Protein AF-A0A2S1LFY9-F1 (afdb_monomer_lite)

Organism: NCBI:txid1355330

Radius of gyration: 22.25 Å; chains: 1; bounding box: 52×67×37 Å

Foldseek 3Di:
DDDDDDDDPPDPPVPDVPPVPPQDLVVLCVVLVPDPVLSVQVVVLVVVLVVQLVVLVVVVDDPVVSVVSNVVSVVVCLVVNCVSQPDPSSVSSVVSVVD

Secondary structure (DSSP, 8-state):
-----------S--TT--------HHHHHHHTT--HHHHHHHHHHHHHHHHHHHHHHHT---HHHHHHHHHHHHHHHHHHHHHHHHHHHHHHHHHHHH-

Sequence (99 aa):
MKKLLVIAALALCTTAMNAQEKKSLENGAKELNLPIEQVDQLKSMAAERTQKIQDVKKLKLESAEEKAKIQEINKEYWPKTQRILGPEKMKEWNAYWQK

Structure (mmCIF, N/CA/C/O backbone):
data_AF-A0A2S1LFY9-F1
#
_entry.id   AF-A0A2S1LFY9-F1
#
loop_
_atom_site.group_PDB
_atom_site.id
_atom_site.type_symbol
_atom_site.label_atom_id
_atom_site.label_alt_id
_atom_site.label_comp_id
_atom_site.label_asym_id
_atom_site.label_entity_id
_atom_site.label_seq_id
_atom_site.pdbx_PDB_ins_code
_atom_site.Cartn_x
_atom_site.Cartn_y
_atom_site.Cartn_z
_atom_site.occupancy
_atom_site.B_iso_or_equiv
_atom_site.auth_seq_id
_atom_site.auth_comp_id
_atom_site.auth_asym_id
_atom_site.auth_atom_id
_atom_site.pdbx_PDB_model_num
ATOM 1 N N . MET A 1 1 ? 31.285 56.057 22.061 1.00 47.84 1 MET A N 1
ATOM 2 C CA . MET A 1 1 ? 31.337 56.311 20.603 1.00 47.84 1 MET A CA 1
ATOM 3 C C . MET A 1 1 ? 32.303 55.341 19.941 1.00 47.84 1 MET A C 1
ATOM 5 O O . MET A 1 1 ? 33.495 55.467 20.188 1.00 47.84 1 MET A O 1
ATOM 9 N N . LYS A 1 2 ? 31.799 54.411 19.118 1.00 39.88 2 LYS A N 1
ATOM 10 C CA . LYS A 1 2 ? 32.349 54.011 17.804 1.00 39.88 2 LYS A CA 1
ATOM 11 C C . LYS A 1 2 ? 31.613 52.756 17.298 1.00 39.88 2 LYS A C 1
ATOM 13 O O . LYS A 1 2 ? 31.840 51.675 17.815 1.00 39.88 2 LYS A O 1
ATOM 18 N N . LYS A 1 3 ? 30.805 52.982 16.249 1.00 46.41 3 LYS A N 1
ATOM 19 C CA . LYS A 1 3 ? 30.532 52.092 15.098 1.00 46.41 3 LYS A CA 1
ATOM 20 C C . LYS A 1 3 ? 29.746 50.808 15.436 1.00 46.41 3 LYS A C 1
ATOM 22 O O . LYS A 1 3 ? 30.326 49.853 15.920 1.00 46.41 3 LYS A O 1
ATOM 27 N N . LEU A 1 4 ? 28.408 50.781 15.400 1.00 44.50 4 LEU A N 1
ATOM 28 C CA . LEU A 1 4 ? 27.499 50.831 14.234 1.00 44.50 4 LEU A CA 1
ATOM 29 C C . LEU A 1 4 ? 27.837 49.819 13.119 1.00 44.50 4 LEU A C 1
ATOM 31 O O . LEU A 1 4 ? 28.941 49.851 12.586 1.00 44.50 4 LEU A O 1
ATOM 35 N N . LEU A 1 5 ? 26.781 49.084 12.730 1.00 42.25 5 LEU A N 1
ATOM 36 C CA . LEU A 1 5 ? 26.559 48.276 11.515 1.00 42.25 5 LEU A CA 1
ATOM 37 C C . LEU A 1 5 ? 27.000 46.806 11.629 1.00 42.25 5 LEU A C 1
ATOM 39 O O . LEU A 1 5 ? 28.180 46.491 11.601 1.00 42.25 5 LEU A O 1
ATOM 43 N N . VAL A 1 6 ? 26.086 45.873 11.930 1.00 44.62 6 VAL A N 1
ATOM 44 C CA . VAL A 1 6 ? 25.068 45.316 11.006 1.00 44.62 6 VAL A CA 1
ATOM 45 C C . VAL A 1 6 ? 25.724 44.798 9.733 1.00 44.62 6 VAL A C 1
ATOM 47 O O . VAL A 1 6 ? 25.824 45.550 8.775 1.00 44.62 6 VAL A O 1
ATOM 50 N N . ILE A 1 7 ? 26.083 43.511 9.716 1.00 44.16 7 ILE A N 1
ATOM 51 C CA . ILE A 1 7 ? 25.727 42.598 8.623 1.00 44.16 7 ILE A CA 1
ATOM 52 C C . ILE A 1 7 ? 25.400 41.249 9.271 1.00 44.16 7 ILE A C 1
ATOM 54 O O . ILE A 1 7 ? 26.276 40.569 9.795 1.00 44.16 7 ILE A O 1
ATOM 58 N N . ALA A 1 8 ? 24.098 40.959 9.299 1.00 45.28 8 ALA A N 1
ATOM 59 C CA . ALA A 1 8 ? 23.476 39.647 9.153 1.00 45.28 8 ALA A CA 1
ATOM 60 C C . ALA A 1 8 ? 24.434 38.448 9.353 1.00 45.28 8 ALA A C 1
ATOM 62 O O . ALA A 1 8 ? 25.226 38.129 8.478 1.00 45.28 8 ALA A O 1
ATOM 63 N N . ALA A 1 9 ? 24.355 37.642 10.413 1.00 39.84 9 ALA A N 1
ATOM 64 C CA . ALA A 1 9 ? 23.138 36.948 10.846 1.00 39.84 9 ALA A CA 1
ATOM 65 C C . ALA A 1 9 ? 22.191 36.581 9.679 1.00 39.84 9 ALA A C 1
ATOM 67 O O . ALA A 1 9 ? 20.977 36.572 9.832 1.00 39.84 9 ALA A O 1
ATOM 68 N N . LEU A 1 10 ? 22.753 36.288 8.500 1.00 39.69 10 LEU A N 1
ATOM 69 C CA . LEU A 1 10 ? 22.193 35.321 7.566 1.00 39.69 10 LEU A CA 1
ATOM 70 C C . LEU A 1 10 ? 22.530 33.963 8.198 1.00 39.69 10 LEU A C 1
ATOM 72 O O . LEU A 1 10 ? 23.605 33.414 7.990 1.00 39.69 10 LEU A O 1
ATOM 76 N N . ALA A 1 11 ? 21.770 33.534 9.207 1.00 44.69 11 ALA A N 1
ATOM 77 C CA . ALA A 1 11 ? 20.632 32.656 8.951 1.00 44.69 11 ALA A CA 1
ATOM 78 C C . ALA A 1 11 ? 21.131 31.511 8.049 1.00 44.69 11 ALA A C 1
ATOM 80 O O . ALA A 1 11 ? 20.975 31.541 6.837 1.00 44.69 11 ALA A O 1
ATOM 81 N N . LEU A 1 12 ? 21.866 30.521 8.566 1.00 40.91 12 LEU A N 1
ATOM 82 C CA . LEU A 1 12 ? 21.297 29.493 9.448 1.00 40.91 12 LEU A CA 1
ATOM 83 C C . LEU A 1 12 ? 19.808 29.257 9.147 1.00 40.91 12 LEU A C 1
ATOM 85 O O . LEU A 1 12 ? 18.995 29.346 10.048 1.00 40.91 12 LEU A O 1
ATOM 89 N N . CYS A 1 13 ? 19.460 29.044 7.875 1.00 37.97 13 CYS A N 1
ATOM 90 C CA . CYS A 1 13 ? 18.156 28.545 7.428 1.00 37.97 13 CYS A CA 1
ATOM 91 C C . CYS A 1 13 ? 18.255 27.995 5.986 1.00 37.97 13 CYS A C 1
ATOM 93 O O . CYS A 1 13 ? 17.426 28.290 5.135 1.00 37.97 13 CYS A O 1
ATOM 95 N N . THR A 1 14 ? 19.251 27.157 5.679 1.00 41.50 14 THR A N 1
ATOM 96 C CA . THR A 1 14 ? 19.056 26.126 4.631 1.00 41.50 14 THR A CA 1
ATOM 97 C C . THR A 1 14 ? 18.251 24.936 5.166 1.00 41.50 14 THR A C 1
ATOM 99 O O . THR A 1 14 ? 17.989 23.968 4.457 1.00 41.50 14 THR A O 1
ATOM 102 N N . THR A 1 15 ? 17.794 25.003 6.416 1.00 48.84 15 THR A N 1
ATOM 103 C CA . THR A 1 15 ? 16.762 24.124 6.950 1.00 48.84 15 THR A CA 1
ATOM 104 C C . THR A 1 15 ? 15.401 24.588 6.446 1.00 48.84 15 THR A C 1
ATOM 106 O O . THR A 1 15 ? 14.817 25.505 7.015 1.00 48.84 15 THR A O 1
ATOM 109 N N . ALA A 1 16 ? 14.928 23.953 5.373 1.00 49.53 16 ALA A N 1
ATOM 110 C CA . ALA A 1 16 ? 13.538 23.510 5.187 1.00 49.53 16 ALA A CA 1
ATOM 111 C C . ALA A 1 16 ? 13.116 23.463 3.705 1.00 49.53 16 ALA A C 1
ATOM 113 O O . ALA A 1 16 ? 11.989 23.802 3.370 1.00 49.53 16 ALA A O 1
ATOM 114 N N . MET A 1 17 ? 13.928 22.874 2.821 1.00 40.31 17 MET A N 1
ATOM 115 C CA . MET A 1 17 ? 13.332 21.980 1.811 1.00 40.31 17 MET A CA 1
ATOM 116 C C . MET A 1 17 ? 13.078 20.609 2.451 1.00 40.31 17 MET A C 1
ATOM 118 O O . MET A 1 17 ? 13.438 19.571 1.923 1.00 40.31 17 MET A O 1
ATOM 122 N N . ASN A 1 18 ? 12.486 20.612 3.644 1.00 49.69 18 ASN A N 1
ATOM 123 C CA . ASN A 1 18 ? 11.798 19.459 4.194 1.00 49.69 18 ASN A CA 1
ATOM 124 C C . ASN A 1 18 ? 10.308 19.797 4.113 1.00 49.69 18 ASN A C 1
ATOM 126 O O . ASN A 1 18 ? 9.573 19.793 5.097 1.00 49.69 18 ASN A O 1
ATOM 130 N N . ALA A 1 19 ? 9.861 20.148 2.902 1.00 47.53 19 ALA A N 1
ATOM 131 C CA . ALA A 1 19 ? 8.530 19.750 2.499 1.00 47.53 19 ALA A CA 1
ATOM 132 C C . ALA A 1 19 ? 8.590 18.227 2.559 1.00 47.53 19 ALA A C 1
ATOM 134 O O . ALA A 1 19 ? 9.077 17.603 1.625 1.00 47.53 19 ALA A O 1
ATOM 135 N N . GLN A 1 20 ? 8.269 17.660 3.722 1.00 51.31 20 GLN A N 1
ATOM 136 C CA . GLN A 1 20 ? 8.217 16.225 3.927 1.00 51.31 20 GLN A CA 1
ATOM 137 C C . GLN A 1 20 ? 7.226 15.715 2.890 1.00 51.31 20 GLN A C 1
ATOM 139 O O . GLN A 1 20 ? 6.012 15.836 3.080 1.00 51.31 20 GLN A O 1
ATOM 144 N N . GLU A 1 21 ? 7.742 15.285 1.736 1.00 57.53 21 GLU A N 1
ATOM 145 C CA . GLU A 1 21 ? 6.921 14.790 0.651 1.00 57.53 21 GLU A CA 1
ATOM 146 C C . GLU A 1 21 ? 6.076 13.692 1.270 1.00 57.53 21 GLU A C 1
ATOM 148 O O . GLU A 1 21 ? 6.597 12.720 1.826 1.00 57.53 21 GLU A O 1
ATOM 153 N N . LYS A 1 22 ? 4.757 13.904 1.293 1.00 71.75 22 LYS A N 1
ATOM 154 C CA . LYS A 1 22 ? 3.852 12.914 1.861 1.00 71.75 22 LYS A CA 1
ATOM 155 C C . LYS A 1 22 ? 4.126 11.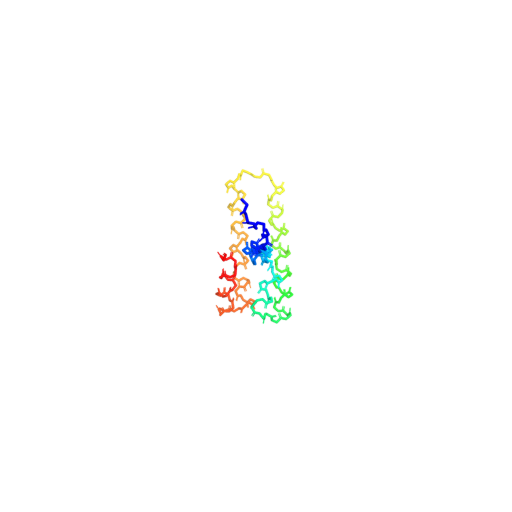624 1.115 1.00 71.75 22 LYS A C 1
ATOM 157 O O . LYS A 1 22 ? 3.988 11.598 -0.108 1.00 71.75 22 LYS A O 1
ATOM 162 N N . LYS A 1 23 ? 4.519 10.582 1.852 1.00 82.69 23 LYS A N 1
ATOM 163 C CA . LYS A 1 23 ? 4.794 9.284 1.251 1.00 82.69 23 LYS A CA 1
ATOM 164 C C . LYS A 1 23 ? 3.624 8.891 0.373 1.00 82.69 23 LYS A C 1
ATOM 166 O O . LYS A 1 23 ? 2.482 8.826 0.834 1.00 82.69 23 LYS A O 1
ATOM 171 N N . SER A 1 24 ? 3.913 8.679 -0.896 1.00 88.94 24 SER A N 1
ATOM 172 C CA . SER A 1 24 ? 2.917 8.396 -1.910 1.00 88.94 24 SER A CA 1
ATOM 173 C C . SER A 1 24 ? 3.414 7.250 -2.767 1.00 88.94 24 SER A C 1
ATOM 175 O O . SER A 1 24 ? 4.615 7.013 -2.896 1.00 88.94 24 SER A O 1
ATOM 177 N N . LEU A 1 25 ? 2.470 6.528 -3.367 1.00 88.94 25 LEU A N 1
ATOM 178 C CA . LEU A 1 25 ? 2.803 5.479 -4.321 1.00 88.94 25 LEU A CA 1
ATOM 179 C C . LEU A 1 25 ? 3.646 6.044 -5.468 1.00 88.94 25 LEU A C 1
ATOM 181 O O . LEU A 1 25 ? 4.596 5.404 -5.894 1.00 88.94 25 LEU A O 1
ATOM 185 N N . GLU A 1 26 ? 3.331 7.255 -5.926 1.00 88.25 26 GLU A N 1
ATOM 186 C CA . GLU A 1 26 ? 4.009 7.898 -7.050 1.00 88.25 26 GLU A CA 1
ATOM 187 C C . GLU A 1 26 ? 5.446 8.295 -6.712 1.00 88.25 26 GLU A C 1
ATOM 189 O O . GLU A 1 26 ? 6.340 8.080 -7.527 1.00 88.25 26 GLU A O 1
ATOM 194 N N . ASN A 1 27 ? 5.692 8.818 -5.510 1.00 90.44 27 ASN A N 1
ATOM 195 C CA . ASN A 1 27 ? 7.041 9.190 -5.091 1.00 90.44 27 ASN A CA 1
ATOM 196 C C . ASN A 1 27 ? 7.876 7.946 -4.778 1.00 90.44 27 ASN A C 1
ATOM 198 O O . ASN A 1 27 ? 9.023 7.877 -5.206 1.00 90.44 27 ASN A O 1
ATOM 202 N N . GLY A 1 28 ? 7.290 6.927 -4.139 1.00 90.62 28 GLY A N 1
ATOM 203 C CA . GLY A 1 28 ? 7.958 5.639 -3.940 1.00 90.62 28 GLY A CA 1
ATOM 204 C C . GLY A 1 28 ? 8.296 4.958 -5.268 1.00 90.62 28 GLY A C 1
ATOM 205 O O . GLY A 1 28 ? 9.410 4.481 -5.455 1.00 90.62 28 GLY A O 1
ATOM 206 N N . ALA A 1 29 ? 7.374 4.971 -6.233 1.00 91.62 29 ALA A N 1
ATOM 207 C CA . ALA A 1 29 ? 7.618 4.428 -7.566 1.00 91.62 29 ALA A CA 1
ATOM 208 C C . ALA A 1 29 ? 8.755 5.150 -8.302 1.00 91.62 29 ALA A C 1
ATOM 210 O O . ALA A 1 29 ? 9.571 4.494 -8.950 1.00 91.62 29 ALA A O 1
ATOM 211 N N . LYS A 1 30 ? 8.828 6.481 -8.174 1.00 91.31 30 LYS A N 1
ATOM 212 C CA . LYS A 1 30 ? 9.927 7.290 -8.718 1.00 91.31 30 LYS A CA 1
ATOM 213 C C . LYS A 1 30 ? 11.256 6.980 -8.028 1.00 91.31 30 LYS A C 1
ATOM 215 O O . LYS A 1 30 ? 12.231 6.729 -8.725 1.00 91.31 30 LYS A O 1
ATOM 220 N N . GLU A 1 31 ? 11.296 6.942 -6.693 1.00 91.50 31 GLU A N 1
ATOM 221 C CA . GLU A 1 31 ? 12.515 6.632 -5.922 1.00 91.50 31 GLU A CA 1
ATOM 222 C C . GLU A 1 31 ? 13.073 5.248 -6.289 1.00 91.50 31 GLU A C 1
ATOM 224 O O . GLU A 1 31 ? 14.281 5.077 -6.440 1.00 91.50 31 GLU A O 1
ATOM 229 N N . LEU A 1 32 ? 12.189 4.272 -6.511 1.00 91.62 32 LEU A N 1
ATOM 230 C CA . LEU A 1 32 ? 12.566 2.905 -6.868 1.00 91.62 32 LEU A CA 1
ATOM 231 C C . LEU A 1 32 ? 12.802 2.686 -8.371 1.00 91.62 32 LEU A C 1
ATOM 233 O O . LEU A 1 32 ? 13.201 1.580 -8.752 1.00 91.62 32 LEU A O 1
ATOM 237 N N . ASN A 1 33 ? 12.582 3.703 -9.213 1.00 94.44 33 ASN A N 1
ATOM 238 C CA . ASN A 1 33 ? 12.628 3.613 -10.677 1.00 94.44 33 ASN A CA 1
ATOM 239 C C . ASN A 1 33 ? 11.770 2.458 -11.227 1.00 94.44 33 ASN A C 1
ATOM 241 O O . ASN A 1 33 ? 12.232 1.648 -12.033 1.00 94.44 33 ASN A O 1
ATOM 245 N N . LEU A 1 34 ? 10.525 2.347 -10.752 1.00 93.31 34 LEU A N 1
ATOM 246 C CA . LEU A 1 34 ? 9.617 1.291 -11.198 1.00 93.31 34 LEU A CA 1
ATOM 247 C C . LEU A 1 34 ? 9.167 1.521 -12.656 1.00 93.31 34 LEU A C 1
ATOM 249 O O . LEU A 1 34 ? 8.827 2.652 -13.013 1.00 93.31 34 LEU A O 1
ATOM 253 N N . PRO A 1 35 ? 9.096 0.467 -13.491 1.00 94.19 35 PRO A N 1
ATOM 254 C CA . PRO A 1 35 ? 8.487 0.535 -14.816 1.00 94.19 35 PRO A CA 1
ATOM 255 C C . PRO A 1 35 ? 7.031 1.001 -14.750 1.00 94.19 35 PRO A C 1
ATOM 257 O O . PRO A 1 35 ? 6.303 0.627 -13.830 1.00 94.19 35 PRO A O 1
ATOM 260 N N . ILE A 1 36 ? 6.584 1.741 -15.770 1.00 92.69 36 ILE A N 1
ATOM 261 C CA . ILE A 1 36 ? 5.211 2.274 -15.858 1.00 92.69 36 ILE A CA 1
ATOM 262 C C . ILE A 1 36 ? 4.171 1.161 -15.660 1.00 92.69 36 ILE A C 1
ATOM 264 O O . ILE A 1 36 ? 3.243 1.329 -14.878 1.00 92.69 36 ILE A O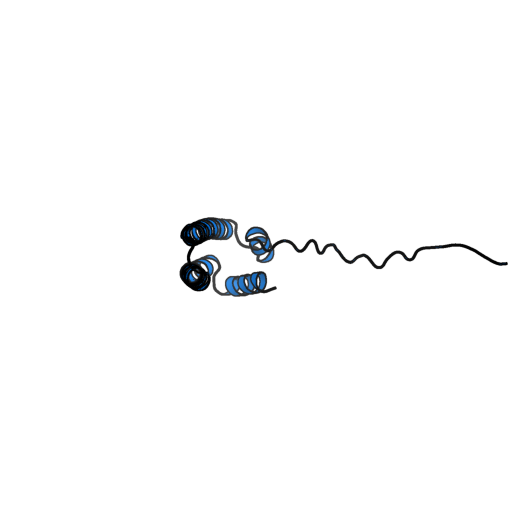 1
ATOM 268 N N . GLU A 1 37 ? 4.386 -0.012 -16.261 1.00 93.56 37 GLU A N 1
ATOM 269 C CA . GLU A 1 37 ? 3.492 -1.168 -16.117 1.00 93.56 37 GLU A CA 1
ATOM 270 C C . GLU A 1 37 ? 3.342 -1.632 -14.658 1.00 93.56 37 GLU A C 1
ATOM 272 O O . GLU A 1 37 ? 2.229 -1.888 -14.196 1.00 93.56 37 GLU A O 1
ATOM 277 N N . GLN A 1 38 ? 4.443 -1.697 -13.898 1.00 93.25 38 GLN A N 1
ATOM 278 C CA . GLN A 1 38 ? 4.395 -2.051 -12.476 1.00 93.25 38 GLN A CA 1
ATOM 279 C C . GLN A 1 38 ? 3.691 -0.959 -11.666 1.00 93.25 38 GLN A C 1
ATOM 281 O O . GLN A 1 38 ? 2.919 -1.263 -10.757 1.00 93.25 38 GLN A O 1
ATOM 286 N N . VAL A 1 39 ? 3.917 0.314 -12.001 1.00 94.50 39 VAL A N 1
ATOM 287 C CA . VAL A 1 39 ? 3.242 1.441 -11.345 1.00 94.50 39 VAL A CA 1
ATOM 288 C C . VAL A 1 39 ? 1.735 1.380 -11.567 1.00 94.50 39 VAL A C 1
ATOM 290 O O . VAL A 1 39 ? 0.982 1.534 -10.604 1.00 94.50 39 VAL A O 1
ATOM 293 N N . ASP A 1 40 ? 1.285 1.104 -12.787 1.00 95.12 40 ASP A N 1
ATOM 294 C CA . ASP A 1 40 ? -0.138 1.001 -13.114 1.00 95.12 40 ASP A CA 1
ATOM 295 C C . ASP A 1 40 ? -0.802 -0.174 -12.387 1.00 95.12 40 ASP A C 1
ATOM 297 O O . ASP A 1 40 ? -1.884 -0.022 -11.806 1.00 95.12 40 ASP A O 1
ATOM 301 N N . GLN A 1 41 ? -0.118 -1.320 -12.311 1.00 94.75 41 GLN A N 1
ATOM 302 C CA . GLN A 1 41 ? -0.568 -2.463 -11.513 1.00 94.75 41 GLN A CA 1
ATOM 303 C C . GLN A 1 41 ? -0.684 -2.110 -10.024 1.00 94.75 41 GLN A C 1
ATOM 305 O O . GLN A 1 41 ? -1.701 -2.414 -9.392 1.00 94.75 41 GLN A O 1
ATOM 310 N N . LEU A 1 42 ? 0.315 -1.424 -9.456 1.00 94.19 42 LEU A N 1
ATOM 311 C CA . LEU A 1 42 ? 0.274 -0.976 -8.061 1.00 94.19 42 LEU A CA 1
ATOM 312 C C . LEU A 1 42 ? -0.841 0.044 -7.822 1.00 94.19 42 LEU A C 1
ATOM 314 O O . LEU A 1 42 ? -1.496 -0.025 -6.784 1.00 94.19 42 LEU A O 1
ATOM 318 N N . LYS A 1 43 ? -1.079 0.975 -8.754 1.00 94.31 43 LYS A N 1
ATOM 319 C CA . LYS A 1 43 ? -2.150 1.981 -8.663 1.00 94.31 43 LYS A CA 1
ATOM 320 C C . LYS A 1 43 ? -3.526 1.327 -8.654 1.00 94.31 43 LYS A C 1
ATOM 322 O O . LYS A 1 43 ? -4.325 1.621 -7.764 1.00 94.31 43 LYS A O 1
ATOM 327 N N . SER A 1 44 ? -3.777 0.417 -9.595 1.00 95.06 44 SER A N 1
ATOM 328 C CA . SER A 1 44 ? -5.030 -0.343 -9.669 1.00 95.06 44 SER A CA 1
ATOM 329 C C . SER A 1 44 ? -5.278 -1.120 -8.371 1.00 95.06 44 SER A C 1
ATOM 331 O O . SER A 1 44 ? -6.321 -0.980 -7.728 1.00 95.06 44 SER A O 1
ATOM 333 N N . MET A 1 45 ? -4.257 -1.840 -7.907 1.00 95.00 45 MET A N 1
ATOM 334 C CA . MET A 1 45 ? -4.302 -2.595 -6.660 1.00 95.00 45 MET A CA 1
ATOM 335 C C . MET A 1 45 ? -4.515 -1.694 -5.427 1.00 95.00 45 MET A C 1
ATOM 337 O O . MET A 1 45 ? -5.277 -2.040 -4.521 1.00 95.00 45 MET A O 1
ATOM 341 N N . ALA A 1 46 ? -3.853 -0.536 -5.365 1.00 92.31 46 ALA A N 1
ATOM 342 C CA . ALA A 1 46 ? -3.988 0.412 -4.263 1.00 92.31 46 ALA A CA 1
ATOM 343 C C . ALA A 1 46 ? -5.386 1.043 -4.213 1.00 92.31 46 ALA A C 1
ATOM 345 O O . ALA A 1 46 ? -5.914 1.254 -3.116 1.00 92.31 46 ALA A O 1
ATOM 346 N N . ALA A 1 47 ? -5.997 1.308 -5.370 1.00 94.31 47 ALA A N 1
ATOM 347 C CA . ALA A 1 47 ? -7.374 1.780 -5.463 1.00 94.31 47 ALA A CA 1
ATOM 348 C C . ALA A 1 47 ? -8.357 0.725 -4.927 1.00 94.31 47 ALA A C 1
ATOM 350 O O . ALA A 1 47 ? -9.162 1.037 -4.049 1.00 94.31 47 ALA A O 1
ATOM 351 N N . GLU A 1 48 ? -8.225 -0.535 -5.354 1.00 95.12 48 GLU A N 1
ATOM 352 C CA . GLU A 1 48 ? -9.064 -1.643 -4.873 1.00 95.12 48 GLU A CA 1
ATOM 353 C C . GLU A 1 48 ? -8.931 -1.839 -3.351 1.00 95.12 48 GLU A C 1
ATOM 355 O O . GLU A 1 48 ? -9.928 -1.892 -2.624 1.00 95.12 48 GLU A O 1
ATOM 360 N N . ARG A 1 49 ? -7.693 -1.856 -2.836 1.00 95.19 49 ARG A N 1
ATOM 361 C CA . ARG A 1 49 ? -7.423 -1.938 -1.392 1.00 95.19 49 ARG A CA 1
ATOM 362 C C . ARG A 1 49 ? -8.065 -0.778 -0.632 1.00 95.19 49 ARG A C 1
ATOM 364 O O . ARG A 1 49 ? -8.624 -0.978 0.446 1.00 95.19 49 ARG A O 1
ATOM 371 N N . THR A 1 50 ? -7.954 0.437 -1.165 1.00 94.44 50 THR A N 1
ATOM 372 C CA . THR A 1 50 ? -8.524 1.638 -0.540 1.00 94.44 50 THR A CA 1
ATOM 373 C C . THR A 1 50 ? -10.041 1.541 -0.472 1.00 94.44 50 THR A C 1
ATOM 375 O O . THR A 1 50 ? -10.603 1.838 0.581 1.00 94.44 50 THR A O 1
ATOM 378 N N . GLN A 1 51 ? -10.688 1.057 -1.535 1.00 96.38 51 GLN A N 1
ATOM 379 C CA . GLN A 1 51 ? -12.131 0.841 -1.551 1.00 96.38 51 GLN A CA 1
ATOM 380 C C . GLN A 1 51 ? -12.559 -0.157 -0.468 1.00 96.38 51 GLN A C 1
ATOM 382 O O . GLN A 1 51 ? -13.414 0.173 0.352 1.00 96.38 51 GLN A O 1
ATOM 387 N N . LYS A 1 52 ? -11.888 -1.314 -0.364 1.00 96.06 52 LYS A N 1
ATOM 388 C CA . LYS A 1 52 ? -12.177 -2.304 0.692 1.00 96.06 52 LYS A CA 1
ATOM 389 C C . LYS A 1 52 ? -12.022 -1.724 2.101 1.00 96.06 52 LYS A C 1
ATOM 391 O O . LYS A 1 52 ? -12.857 -1.966 2.968 1.00 96.06 52 LYS A O 1
ATOM 396 N N . ILE A 1 53 ? -10.976 -0.930 2.341 1.00 95.25 53 ILE A N 1
ATOM 397 C CA . ILE A 1 53 ? -10.773 -0.263 3.638 1.00 95.25 53 ILE A CA 1
ATOM 398 C C . ILE A 1 53 ? -11.884 0.755 3.911 1.00 95.25 53 ILE A C 1
ATOM 400 O O . ILE A 1 53 ? -12.366 0.842 5.039 1.00 95.25 53 ILE A O 1
ATOM 404 N N . GLN A 1 54 ? -12.294 1.534 2.908 1.00 96.00 54 GLN A N 1
ATOM 405 C CA . GLN A 1 54 ? -13.411 2.466 3.055 1.00 96.00 54 GLN A CA 1
ATOM 406 C C . GLN A 1 54 ? -14.713 1.732 3.373 1.00 96.00 54 GLN A C 1
ATOM 408 O O . GLN A 1 54 ? -15.470 2.202 4.218 1.00 96.00 54 GLN A O 1
ATOM 413 N N . ASP A 1 55 ? -14.957 0.580 2.755 1.00 96.44 55 ASP A N 1
ATOM 414 C CA . ASP A 1 55 ? -16.151 -0.217 3.026 1.00 96.44 55 ASP A CA 1
ATOM 415 C C . ASP A 1 55 ? -16.145 -0.772 4.452 1.00 96.44 55 ASP A C 1
ATOM 417 O O . ASP A 1 55 ? -17.161 -0.665 5.133 1.00 96.44 55 ASP A O 1
ATOM 421 N N . VAL A 1 56 ? -14.993 -1.218 4.970 1.00 95.31 56 VAL A N 1
ATOM 422 C CA . VAL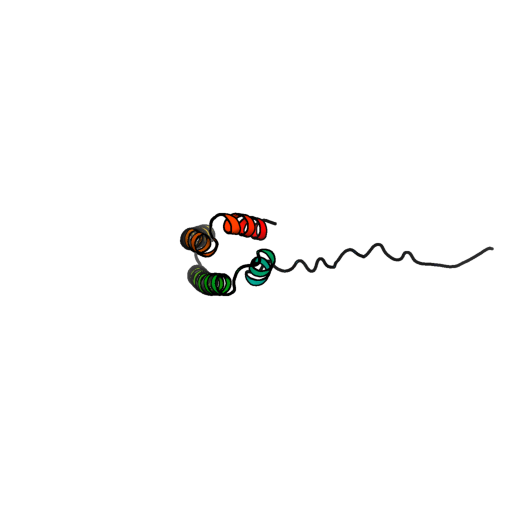 A 1 56 ? -14.847 -1.571 6.396 1.00 95.31 56 VAL A CA 1
ATOM 423 C C . VAL A 1 56 ? -15.138 -0.372 7.304 1.00 95.31 56 VAL A C 1
ATOM 425 O O . VAL A 1 56 ? -15.890 -0.508 8.265 1.00 95.31 56 VAL A O 1
ATOM 428 N N . LYS A 1 57 ? -14.611 0.816 6.989 1.00 92.38 57 LYS A N 1
ATOM 429 C CA . LYS A 1 57 ? -14.846 2.035 7.788 1.00 92.38 57 LYS A CA 1
ATOM 430 C C . LYS A 1 57 ? -16.313 2.468 7.803 1.00 92.38 57 LYS A C 1
ATOM 432 O O . LYS A 1 57 ? -16.792 3.008 8.799 1.00 92.38 57 LYS A O 1
ATOM 437 N N . LYS A 1 58 ? -17.057 2.223 6.719 1.00 95.56 58 LYS A N 1
ATOM 438 C CA . LYS A 1 58 ? -18.503 2.503 6.659 1.00 95.56 58 LYS A CA 1
ATOM 439 C C . LYS A 1 58 ? -19.313 1.622 7.610 1.00 95.56 58 LYS A C 1
ATOM 441 O O . LYS A 1 58 ? -20.398 2.036 8.007 1.00 95.56 58 LYS A O 1
ATOM 446 N N . LEU A 1 59 ? -18.792 0.456 8.003 1.00 92.50 59 LEU A N 1
ATOM 447 C CA . LEU A 1 59 ? -19.451 -0.441 8.956 1.00 92.50 59 LEU A CA 1
ATOM 448 C C . LEU A 1 59 ? -19.443 0.098 10.397 1.00 92.50 59 LEU A C 1
ATOM 450 O O . LEU A 1 59 ? -20.120 -0.484 11.238 1.00 92.50 59 LEU A O 1
ATOM 454 N N . LYS A 1 60 ? -18.717 1.197 10.680 1.00 90.00 60 LYS A N 1
ATOM 455 C CA . LYS A 1 60 ? -18.640 1.847 12.004 1.00 90.00 60 LYS A CA 1
ATOM 456 C C . LYS A 1 60 ? -18.375 0.850 13.141 1.00 90.00 60 LYS A C 1
ATOM 458 O O . LYS A 1 60 ? -19.029 0.890 14.178 1.00 90.00 60 LYS A O 1
ATOM 463 N N . LEU A 1 61 ? -17.444 -0.071 12.902 1.00 90.81 61 LEU A N 1
ATOM 464 C CA . LEU A 1 61 ? -17.074 -1.103 13.865 1.00 90.81 61 LEU A CA 1
ATOM 465 C C . LEU A 1 61 ? -16.305 -0.496 15.038 1.00 90.81 61 LEU A C 1
ATOM 467 O O . LEU A 1 61 ? -15.706 0.576 14.927 1.00 90.81 61 LEU A O 1
ATOM 471 N N . GLU A 1 62 ? -16.251 -1.237 16.140 1.00 92.56 62 GLU A N 1
ATOM 472 C CA . GLU A 1 62 ? -15.354 -0.918 17.246 1.00 92.56 62 GLU A CA 1
ATOM 473 C C . GLU A 1 62 ? -13.895 -0.881 16.770 1.00 92.56 62 GLU A C 1
ATOM 475 O O . GLU A 1 62 ? -13.478 -1.660 15.907 1.00 92.56 62 GLU A O 1
ATOM 480 N N . SER A 1 63 ? -13.084 0.002 17.363 1.00 92.00 63 SER A N 1
ATOM 481 C CA . SER A 1 63 ? -11.718 0.287 16.886 1.00 92.00 63 SER A CA 1
ATOM 482 C C . SER A 1 63 ? -10.844 -0.967 16.728 1.00 92.00 63 SER A C 1
ATOM 484 O O . SER A 1 63 ? -10.030 -1.050 15.807 1.00 92.00 63 SER A O 1
ATOM 486 N N . ALA A 1 64 ? -11.002 -1.952 17.617 1.00 94.19 64 ALA A N 1
ATOM 487 C CA . ALA A 1 64 ? -10.257 -3.206 17.560 1.00 94.19 64 ALA A CA 1
ATOM 488 C C . ALA A 1 64 ? -10.687 -4.091 16.376 1.00 94.19 64 ALA A C 1
ATOM 490 O O . ALA A 1 64 ? -9.832 -4.642 15.680 1.00 94.19 64 ALA A O 1
ATOM 491 N N . GLU A 1 65 ? -11.991 -4.189 16.116 1.00 93.19 65 GLU A N 1
ATOM 492 C CA . GLU A 1 65 ? -12.535 -4.990 15.019 1.00 93.19 65 GLU A CA 1
ATOM 493 C C . GLU A 1 65 ? -12.242 -4.340 13.659 1.00 93.19 65 GLU A C 1
ATOM 495 O O . GLU A 1 65 ? -11.828 -5.025 12.721 1.00 93.19 65 GLU A O 1
ATOM 500 N N . GLU A 1 66 ? -12.357 -3.010 13.563 1.00 94.19 66 GLU A N 1
ATOM 501 C CA . GLU A 1 66 ? -11.958 -2.266 12.364 1.00 94.19 66 GLU A CA 1
ATOM 502 C C . GLU A 1 66 ? -10.482 -2.531 12.025 1.00 94.19 66 GLU A C 1
ATOM 504 O O . GLU A 1 66 ? -10.147 -2.870 10.885 1.00 94.19 66 GLU A O 1
ATOM 509 N N . LYS A 1 67 ? -9.590 -2.433 13.020 1.00 94.94 67 LYS A N 1
ATOM 510 C CA . LYS A 1 67 ? -8.157 -2.701 12.832 1.00 94.94 67 LYS A CA 1
ATOM 511 C C . LYS A 1 67 ? -7.897 -4.132 12.377 1.00 94.94 67 LYS A C 1
ATOM 513 O O . LYS A 1 67 ? -7.072 -4.316 11.482 1.00 94.94 67 LYS A O 1
ATOM 518 N N . ALA A 1 68 ? -8.584 -5.118 12.953 1.00 96.00 68 ALA A N 1
ATOM 519 C CA . ALA A 1 68 ? -8.444 -6.515 12.554 1.00 96.00 68 ALA A CA 1
ATOM 520 C C . ALA A 1 68 ? -8.817 -6.714 11.075 1.00 96.00 68 ALA A C 1
ATOM 522 O O . ALA A 1 68 ? -8.004 -7.230 10.308 1.00 96.00 68 ALA A O 1
ATOM 523 N N . LYS A 1 69 ? -9.969 -6.190 10.633 1.00 94.38 69 LYS A N 1
ATOM 524 C CA . LYS A 1 69 ? -10.403 -6.293 9.227 1.00 94.38 69 LYS A CA 1
ATOM 525 C C . LYS A 1 69 ? -9.475 -5.549 8.268 1.00 94.38 69 LYS A C 1
ATOM 527 O O . LYS A 1 69 ? -9.135 -6.059 7.202 1.00 94.38 69 LYS A O 1
ATOM 532 N N . ILE A 1 70 ? -8.993 -4.363 8.647 1.00 95.19 70 ILE A N 1
ATOM 533 C CA . ILE A 1 70 ? -7.996 -3.634 7.847 1.00 95.19 70 ILE A CA 1
ATOM 534 C C . ILE A 1 70 ? -6.677 -4.422 7.760 1.00 95.19 70 ILE A C 1
ATOM 536 O O . ILE A 1 70 ? -6.039 -4.435 6.704 1.00 95.19 70 ILE A O 1
ATOM 540 N N . GLN A 1 71 ? -6.250 -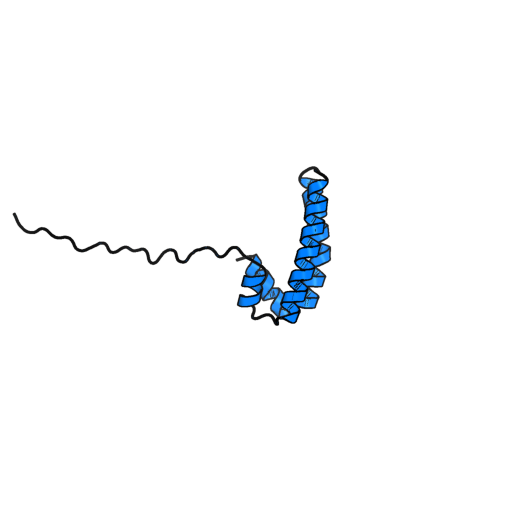5.091 8.833 1.00 95.31 71 GLN A N 1
ATOM 541 C CA . GLN A 1 71 ? -5.066 -5.954 8.806 1.00 95.31 71 GLN A CA 1
ATOM 542 C C . GLN A 1 71 ? -5.254 -7.174 7.900 1.00 95.31 71 GLN A C 1
ATOM 544 O O . GLN A 1 71 ? -4.316 -7.523 7.184 1.00 95.31 71 GLN A O 1
ATOM 549 N N . GLU A 1 72 ? -6.430 -7.800 7.888 1.00 96.06 72 GLU A N 1
ATOM 550 C CA . GLU A 1 72 ? -6.747 -8.901 6.968 1.00 96.06 72 GLU A CA 1
ATOM 551 C C . GLU A 1 72 ? -6.683 -8.452 5.510 1.00 96.06 72 GLU A C 1
ATOM 553 O O . GLU A 1 72 ? -6.014 -9.100 4.702 1.00 96.06 72 GLU A O 1
ATOM 558 N N . ILE A 1 73 ? -7.259 -7.285 5.197 1.00 94.81 73 ILE A N 1
ATOM 559 C CA . ILE A 1 73 ? -7.102 -6.662 3.880 1.00 94.81 73 ILE A CA 1
ATOM 560 C C . ILE A 1 73 ? -5.607 -6.483 3.582 1.00 94.81 73 ILE A C 1
ATOM 562 O O . ILE A 1 73 ? -5.121 -6.920 2.548 1.00 94.81 73 ILE A O 1
ATOM 566 N N . ASN A 1 74 ? -4.814 -5.916 4.490 1.00 93.19 74 ASN A N 1
ATOM 567 C CA . ASN A 1 74 ? -3.379 -5.729 4.234 1.00 93.19 74 ASN A CA 1
ATOM 568 C C . ASN A 1 74 ? -2.631 -7.043 3.968 1.00 93.19 74 ASN A C 1
ATOM 570 O O . ASN A 1 74 ? -1.777 -7.080 3.079 1.00 93.19 74 ASN A O 1
ATOM 574 N N . LYS A 1 75 ? -2.967 -8.116 4.691 1.00 94.25 75 LYS A N 1
ATOM 575 C CA . LYS A 1 75 ? -2.401 -9.456 4.479 1.00 94.25 75 LYS A CA 1
ATOM 576 C C . LYS A 1 75 ? -2.776 -10.032 3.112 1.00 94.25 75 LYS A C 1
ATOM 578 O O . LYS A 1 75 ? -1.942 -10.694 2.505 1.00 94.25 75 LYS A O 1
ATOM 583 N N . GLU A 1 76 ? -3.978 -9.757 2.607 1.00 94.81 76 GLU A N 1
ATOM 584 C CA . GLU A 1 76 ? -4.412 -10.178 1.266 1.00 94.81 76 GLU A CA 1
ATOM 585 C C . GLU A 1 76 ? -3.598 -9.487 0.156 1.00 94.81 76 GLU A C 1
ATOM 587 O O . GLU A 1 76 ? -3.235 -10.106 -0.847 1.00 94.81 76 GLU A O 1
ATOM 592 N N . TYR A 1 77 ? -3.302 -8.195 0.324 1.00 92.75 77 TYR A N 1
ATOM 593 C CA . TYR A 1 77 ? -2.644 -7.389 -0.710 1.00 92.75 77 TYR A CA 1
ATOM 594 C C . TYR A 1 77 ? -1.122 -7.479 -0.680 1.00 92.75 77 TYR A C 1
ATOM 596 O O . TYR A 1 77 ? -0.485 -7.298 -1.714 1.00 92.75 77 TYR A O 1
ATOM 604 N N . TRP A 1 78 ? -0.524 -7.800 0.466 1.00 91.62 78 TRP A N 1
ATOM 605 C CA . TRP A 1 78 ? 0.927 -7.899 0.585 1.00 91.62 78 TRP A CA 1
ATOM 606 C C . TRP A 1 78 ? 1.574 -8.870 -0.426 1.00 91.62 78 TRP A C 1
ATOM 608 O O . TRP A 1 78 ? 2.484 -8.446 -1.146 1.00 91.62 78 TRP A O 1
ATOM 618 N N . PRO A 1 79 ? 1.093 -10.122 -0.590 1.00 94.19 79 PRO A N 1
ATOM 619 C CA . PRO A 1 79 ? 1.623 -11.026 -1.606 1.00 94.19 79 PRO A CA 1
ATOM 620 C C . PRO A 1 79 ? 1.422 -10.511 -3.036 1.00 94.19 79 PRO A C 1
ATOM 622 O O . PRO A 1 79 ? 2.244 -10.792 -3.904 1.00 94.19 79 PRO A O 1
ATOM 625 N N . LYS A 1 80 ? 0.345 -9.755 -3.299 1.00 93.94 80 LYS A N 1
ATOM 626 C CA . LYS A 1 80 ? 0.085 -9.156 -4.619 1.00 93.94 80 LYS A CA 1
ATOM 627 C C . LYS A 1 80 ? 1.134 -8.085 -4.933 1.00 93.94 80 LYS A C 1
ATOM 629 O O . LYS A 1 80 ? 1.742 -8.139 -5.999 1.00 93.94 80 LYS A O 1
ATOM 634 N N . THR A 1 81 ? 1.435 -7.206 -3.975 1.00 92.69 81 THR A N 1
ATOM 635 C CA . THR A 1 81 ? 2.523 -6.219 -4.082 1.00 92.69 81 THR A CA 1
ATOM 636 C C . THR A 1 81 ? 3.867 -6.895 -4.351 1.00 92.69 81 THR A C 1
ATOM 638 O O . THR A 1 81 ? 4.598 -6.484 -5.249 1.00 92.69 81 THR A O 1
ATOM 641 N N .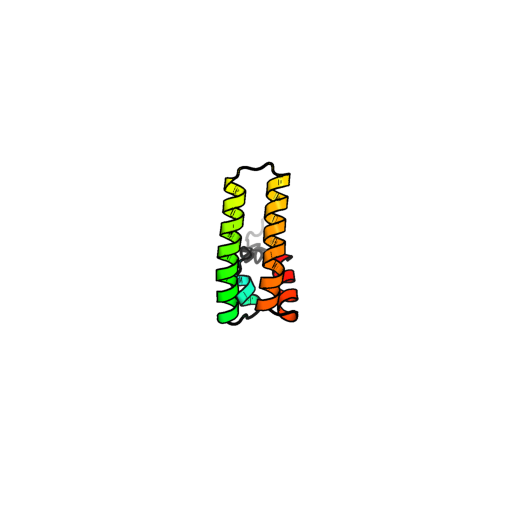 GLN A 1 82 ? 4.173 -7.971 -3.619 1.00 93.62 82 GLN A N 1
ATOM 642 C CA . GLN A 1 82 ? 5.424 -8.710 -3.791 1.00 93.62 82 GLN A CA 1
ATOM 643 C C . GLN A 1 82 ? 5.539 -9.359 -5.178 1.00 93.62 82 GLN A C 1
ATOM 645 O O . GLN A 1 82 ? 6.638 -9.418 -5.723 1.00 93.62 82 GLN A O 1
ATOM 650 N N . ARG A 1 83 ? 4.432 -9.829 -5.769 1.00 94.94 83 ARG A N 1
ATOM 651 C CA . ARG A 1 83 ? 4.430 -10.368 -7.142 1.00 94.94 83 ARG A CA 1
ATOM 652 C C . ARG A 1 83 ? 4.682 -9.293 -8.197 1.00 94.94 83 ARG A C 1
ATOM 654 O O . ARG A 1 83 ? 5.358 -9.586 -9.172 1.00 94.94 83 ARG A O 1
ATOM 661 N N . ILE A 1 84 ? 4.158 -8.081 -8.000 1.00 94.12 84 ILE A N 1
ATOM 662 C CA . ILE A 1 84 ? 4.349 -6.960 -8.936 1.00 94.12 84 ILE A CA 1
ATOM 663 C C . ILE A 1 84 ? 5.796 -6.457 -8.894 1.00 94.12 84 ILE A C 1
ATOM 665 O O . ILE A 1 84 ? 6.410 -6.246 -9.933 1.00 94.12 84 ILE A O 1
ATOM 669 N N . LEU A 1 85 ? 6.344 -6.276 -7.689 1.00 93.44 85 LEU A N 1
ATOM 670 C CA . LEU A 1 85 ? 7.674 -5.694 -7.491 1.00 93.44 85 LEU A CA 1
ATOM 671 C C . LEU A 1 85 ? 8.813 -6.714 -7.616 1.00 93.44 85 LEU A C 1
ATOM 673 O O . LEU A 1 8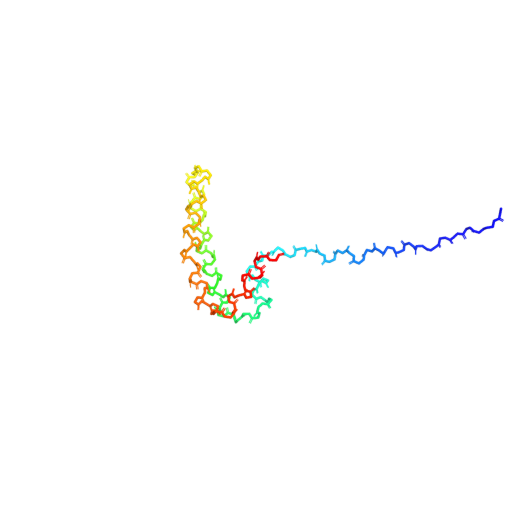5 ? 9.924 -6.365 -8.007 1.00 93.44 85 LEU A O 1
ATOM 677 N N . GLY A 1 86 ? 8.568 -7.970 -7.247 1.00 93.25 86 GLY A N 1
ATOM 678 C CA . GLY A 1 86 ? 9.625 -8.951 -7.029 1.00 93.25 86 GLY A CA 1
ATOM 679 C C . GLY A 1 86 ? 10.377 -8.739 -5.701 1.00 93.25 86 GLY A C 1
ATOM 680 O O . GLY A 1 86 ? 10.203 -7.729 -5.015 1.00 93.25 86 GLY A O 1
ATOM 681 N N . PRO A 1 87 ? 11.215 -9.707 -5.288 1.00 90.00 87 PRO A N 1
ATOM 682 C CA . PRO A 1 87 ? 11.817 -9.737 -3.951 1.00 90.00 87 PRO A CA 1
ATOM 683 C C . PRO A 1 87 ? 12.821 -8.606 -3.681 1.00 90.00 87 PRO A C 1
ATOM 685 O O . PRO A 1 87 ? 12.932 -8.165 -2.537 1.00 90.00 87 PRO A O 1
ATOM 688 N N . GLU A 1 88 ? 13.543 -8.133 -4.699 1.00 88.94 88 GLU A N 1
ATOM 689 C CA . GLU A 1 88 ? 14.540 -7.063 -4.552 1.00 88.94 88 GLU A CA 1
ATOM 690 C C . GLU A 1 88 ? 13.863 -5.709 -4.320 1.00 88.94 88 GLU A C 1
ATOM 692 O O . GLU A 1 88 ? 14.040 -5.097 -3.264 1.00 88.94 88 GLU A O 1
ATOM 697 N N . LYS A 1 89 ? 12.977 -5.303 -5.237 1.00 91.00 89 LYS A N 1
ATOM 698 C CA . LYS A 1 89 ? 12.231 -4.042 -5.130 1.00 91.00 89 LYS A CA 1
ATOM 699 C C . LYS A 1 89 ? 11.268 -4.015 -3.952 1.00 91.00 89 LYS A C 1
ATOM 701 O O . LYS A 1 89 ? 11.015 -2.946 -3.405 1.00 91.00 89 LYS A O 1
ATOM 706 N N . MET A 1 90 ? 10.795 -5.171 -3.482 1.00 91.88 90 MET A N 1
ATOM 707 C CA . MET A 1 90 ? 9.976 -5.236 -2.271 1.00 91.88 90 MET A CA 1
ATOM 708 C C . MET A 1 90 ? 10.729 -4.755 -1.020 1.00 91.88 90 MET A C 1
ATOM 710 O O . MET A 1 90 ? 10.131 -4.117 -0.153 1.00 91.88 90 MET A O 1
ATOM 714 N N . LYS A 1 91 ? 12.038 -5.020 -0.903 1.00 92.00 91 LYS A N 1
ATOM 715 C CA . LYS A 1 91 ? 12.836 -4.543 0.242 1.00 92.00 91 LYS A CA 1
ATOM 716 C C . LYS A 1 91 ? 12.973 -3.022 0.228 1.00 92.00 91 LYS A C 1
ATOM 718 O O . LYS A 1 91 ? 12.741 -2.387 1.255 1.00 92.00 91 LYS A O 1
ATOM 723 N N . GLU A 1 92 ? 13.293 -2.454 -0.934 1.00 92.12 92 GLU A N 1
ATOM 724 C CA . GLU A 1 92 ? 13.363 -1.001 -1.145 1.00 92.12 92 GLU A CA 1
ATOM 725 C C . GLU A 1 92 ? 12.007 -0.340 -0.867 1.00 92.12 92 GLU A C 1
ATOM 727 O O . GLU A 1 92 ? 11.933 0.683 -0.187 1.00 92.12 92 GLU A O 1
ATOM 732 N N . TRP A 1 93 ? 10.922 -0.975 -1.313 1.00 90.88 93 TRP A N 1
ATOM 733 C CA . TRP A 1 93 ? 9.558 -0.492 -1.115 1.00 90.88 93 TRP A CA 1
ATOM 734 C C . TRP A 1 93 ? 9.196 -0.449 0.367 1.00 90.88 93 TRP A C 1
ATOM 736 O O . TRP A 1 93 ? 8.669 0.545 0.861 1.00 90.88 93 TRP A O 1
ATOM 746 N N . ASN A 1 94 ? 9.540 -1.494 1.115 1.00 90.06 94 ASN A N 1
ATOM 747 C CA . ASN A 1 94 ? 9.330 -1.523 2.559 1.00 90.06 94 ASN A CA 1
ATOM 748 C C . ASN A 1 94 ? 10.147 -0.454 3.277 1.00 90.06 94 ASN A C 1
ATOM 750 O O . ASN A 1 94 ? 9.614 0.225 4.154 1.00 90.06 94 ASN A O 1
ATOM 754 N N . ALA A 1 95 ? 11.409 -0.272 2.886 1.00 90.44 95 ALA A N 1
ATOM 755 C CA . ALA A 1 95 ? 12.248 0.784 3.434 1.00 90.44 95 ALA A CA 1
ATOM 756 C C . ALA A 1 95 ? 11.624 2.165 3.180 1.00 90.44 95 ALA A C 1
ATOM 758 O O . ALA A 1 95 ? 11.514 2.956 4.116 1.00 90.44 95 ALA A O 1
ATOM 759 N N . TYR A 1 96 ? 11.119 2.425 1.968 1.00 89.31 96 TYR A N 1
ATOM 760 C CA . TYR A 1 96 ? 10.410 3.664 1.642 1.00 89.31 96 TYR A CA 1
ATOM 761 C C . TYR A 1 96 ? 9.241 3.930 2.599 1.00 89.31 96 TYR A C 1
ATOM 763 O O . TYR A 1 96 ? 9.133 5.026 3.145 1.00 89.31 96 TYR A O 1
ATOM 771 N N . TRP A 1 97 ? 8.398 2.932 2.886 1.00 84.81 97 TRP A N 1
ATOM 772 C CA . TRP A 1 97 ? 7.248 3.103 3.786 1.00 84.81 97 TRP A CA 1
ATOM 773 C C . TRP A 1 97 ? 7.601 3.173 5.276 1.00 84.81 97 TRP A C 1
ATOM 775 O O . TRP A 1 97 ? 6.823 3.758 6.029 1.00 84.81 97 TRP A O 1
ATOM 785 N N . GLN A 1 98 ? 8.775 2.695 5.694 1.00 82.25 98 GLN A N 1
ATOM 786 C CA . GLN A 1 98 ? 9.240 2.737 7.092 1.00 82.25 98 GLN A CA 1
ATOM 787 C C . GLN A 1 98 ? 10.096 3.971 7.451 1.00 82.25 98 GLN A C 1
ATOM 789 O O . GLN A 1 98 ? 10.189 4.285 8.631 1.00 82.25 98 GLN A O 1
ATOM 794 N N . LYS A 1 99 ? 10.694 4.660 6.462 1.00 66.12 99 LYS A N 1
ATOM 795 C CA . LYS A 1 99 ? 11.511 5.889 6.642 1.00 66.12 99 LYS A CA 1
ATOM 796 C C . LYS A 1 99 ? 10.821 7.049 7.380 1.00 66.12 99 LYS A C 1
ATOM 798 O O . LYS A 1 99 ? 11.537 7.824 8.031 1.00 66.12 99 LYS A O 1
#

pLDDT: mean 82.16, std 19.86, range [37.97, 96.44]